Protein AF-A0A090YI22-F1 (afdb_monomer)

InterPro domains:
  IPR013196 Helix-turn-helix, type 11 [PF08279] (2-42)
  IPR036388 Winged helix-like DNA-binding domain superfamily [G3DSA:1.10.10.10] (1-44)
  IPR036390 Winged helix DNA-binding domain superfamily [SSF46785] (1-45)
  IPR051534 CBASS antivirus and pafABC operon-associated protein [PTHR34580] (1-84)

Solvent-accessible surface area (backbone atoms only — not comparable to full-atom values): 6330 Å² total; per-residue (Å²): 85,35,61,62,58,52,15,64,76,68,75,44,59,53,69,55,46,55,52,51,51,53,53,39,48,72,72,67,48,61,67,46,73,47,89,58,102,84,31,22,49,44,70,56,81,82,77,60,81,74,75,83,85,64,56,80,64,55,47,52,51,52,54,53,49,52,54,52,41,48,76,71,63,44,91,56,44,74,59,52,51,52,58,60,49,55,67,62,61,63,78,71,60,82,80,79,71,78,72,84,81,127

Radius of gyration: 19.55 Å; Cα contacts (8 Å, |Δi|>4): 59; chains: 1; bounding box: 51×22×48 Å

Mean predicted aligned error: 13.34 Å

Organism: Paenibacillus macerans (NCBI:txid44252)

Secondary structure (DSSP, 8-state):
--HHHHHHHTT--HHHHHHHHHHHHHTT--EEE--STT--EEEPS---S------HHHHHHHHHHHHHHHHTT-TTHHHHHHHHHHHHHGGGS---------

Nearest PDB structures (foldseek):
  8fi3-assembly1_A  TM=6.416E-01  e=1.004E-01  Klebsiella pneumoniae
  6aqq-assembly1_A  TM=6.684E-01  e=1.692E-01  Staphylococcus aureus
  7sym-assembly1_a  TM=6.285E-01  e=3.391E+00  Oryctolagus cuniculus
  6omm-assembly1_R  TM=1.819E-01  e=1.362E+00  Homo sapiens

Structure (mmCIF, N/CA/C/O backbone):
data_AF-A0A090YI22-F1
#
_entry.id   AF-A0A090YI22-F1
#
loop_
_atom_site.group_PDB
_atom_site.id
_atom_site.type_symbol
_atom_site.label_atom_id
_atom_site.label_alt_id
_atom_site.label_comp_id
_atom_site.label_asym_id
_atom_site.label_entity_id
_atom_site.label_seq_id
_atom_site.pdbx_PDB_ins_code
_atom_site.Cartn_x
_atom_site.Cartn_y
_atom_site.Cartn_z
_atom_site.occupancy
_atom_site.B_iso_or_equiv
_atom_site.auth_seq_id
_atom_site.auth_comp_id
_atom_site.auth_asym_id
_atom_site.auth_atom_id
_atom_site.pdbx_PDB_model_num
ATOM 1 N N . MET A 1 1 ? -5.098 -5.352 18.730 1.00 78.19 1 MET A N 1
ATOM 2 C CA . MET A 1 1 ? -4.972 -4.253 19.711 1.00 78.19 1 MET A CA 1
ATOM 3 C C . MET A 1 1 ? -6.357 -3.675 19.950 1.00 78.19 1 MET A C 1
ATOM 5 O O . MET A 1 1 ? -7.084 -3.506 18.980 1.00 78.19 1 MET A O 1
ATOM 9 N N . THR A 1 2 ? -6.793 -3.454 21.191 1.00 86.44 2 THR A N 1
ATOM 10 C CA . THR A 1 2 ? -8.142 -2.896 21.441 1.00 86.44 2 THR A CA 1
ATOM 11 C C . THR A 1 2 ? -8.204 -1.414 21.041 1.00 86.44 2 THR A C 1
ATOM 13 O O . THR A 1 2 ? -7.177 -0.739 21.048 1.00 86.44 2 THR A O 1
ATOM 16 N N . ALA A 1 3 ? -9.391 -0.867 20.738 1.00 83.69 3 ALA A N 1
ATOM 17 C CA . ALA A 1 3 ? -9.532 0.576 20.465 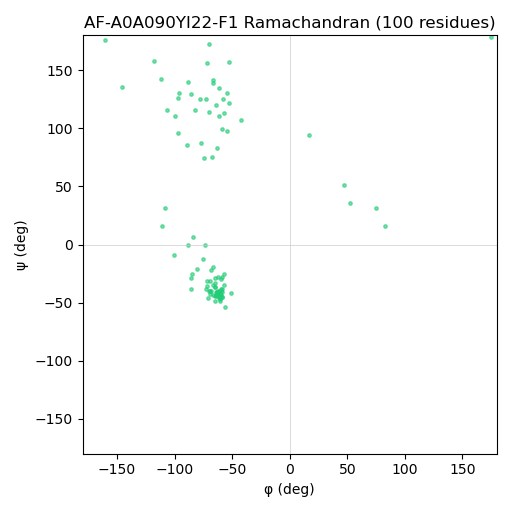1.00 83.69 3 ALA A CA 1
ATOM 18 C C . ALA A 1 3 ? -9.099 1.452 21.650 1.00 83.69 3 ALA A C 1
ATOM 20 O O . ALA A 1 3 ? -8.628 2.566 21.445 1.00 83.69 3 ALA A O 1
ATOM 21 N N . ARG A 1 4 ? -9.245 0.951 22.883 1.00 84.31 4 ARG A N 1
ATOM 22 C CA . ARG A 1 4 ? -8.809 1.656 24.091 1.00 84.31 4 ARG A CA 1
ATOM 23 C C . ARG A 1 4 ? -7.288 1.700 24.200 1.00 84.31 4 ARG A C 1
ATOM 25 O O . ARG A 1 4 ? -6.742 2.770 24.395 1.00 84.31 4 ARG A O 1
ATOM 32 N N . GLN A 1 5 ? -6.618 0.573 23.968 1.00 85.50 5 GLN A N 1
ATOM 33 C CA . GLN A 1 5 ? -5.155 0.541 23.891 1.00 85.50 5 GLN A CA 1
ATOM 34 C C . GLN A 1 5 ? -4.633 1.451 22.773 1.00 85.50 5 GLN A C 1
ATOM 36 O O . GLN A 1 5 ? -3.656 2.154 22.980 1.00 85.50 5 GLN A O 1
ATOM 41 N N . LEU A 1 6 ? -5.306 1.478 21.614 1.00 86.94 6 LEU A N 1
ATOM 42 C CA . LEU A 1 6 ? -4.947 2.371 20.507 1.00 86.94 6 LEU A CA 1
ATOM 43 C C . LEU A 1 6 ? -5.094 3.850 20.895 1.00 86.94 6 LEU A C 1
ATOM 45 O O . LEU A 1 6 ? -4.264 4.669 20.526 1.00 86.94 6 LEU A O 1
ATOM 49 N N . ALA A 1 7 ? -6.161 4.183 21.624 1.00 88.69 7 ALA A N 1
ATOM 50 C CA . ALA A 1 7 ? -6.424 5.529 22.121 1.00 88.69 7 ALA A CA 1
ATOM 51 C C . ALA A 1 7 ? -5.361 5.979 23.133 1.00 88.69 7 ALA A C 1
ATOM 53 O O . ALA A 1 7 ? -4.871 7.099 23.032 1.00 88.69 7 ALA A O 1
ATOM 54 N N . ASP A 1 8 ? -4.994 5.096 24.064 1.00 90.44 8 ASP A N 1
ATOM 55 C CA . ASP A 1 8 ? -4.006 5.379 25.106 1.00 90.44 8 ASP A CA 1
ATOM 56 C C . ASP A 1 8 ? -2.589 5.521 24.517 1.00 90.44 8 ASP A C 1
ATOM 58 O O . ASP A 1 8 ? -1.874 6.448 24.878 1.00 90.44 8 ASP A O 1
ATOM 62 N N . GLU A 1 9 ? -2.191 4.657 23.575 1.00 90.62 9 GLU A N 1
ATOM 63 C CA . GLU A 1 9 ? -0.854 4.697 22.954 1.00 90.62 9 GLU A CA 1
ATOM 64 C C . GLU A 1 9 ? -0.666 5.882 22.000 1.00 90.62 9 GLU A C 1
ATOM 66 O O . GLU A 1 9 ? 0.415 6.461 21.930 1.00 90.62 9 GLU A O 1
ATOM 71 N N . LEU A 1 10 ? -1.720 6.263 21.275 1.00 88.75 10 LEU A N 1
ATOM 72 C CA . LEU A 1 10 ? -1.696 7.413 20.369 1.00 88.75 10 LEU A CA 1
ATOM 73 C C .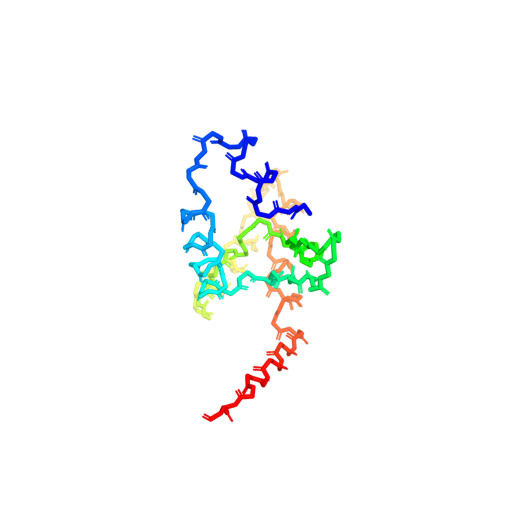 LEU A 1 10 ? -2.073 8.731 21.066 1.00 88.75 10 LEU A C 1
ATOM 75 O O . LEU A 1 10 ? -2.119 9.763 20.402 1.00 88.75 10 LEU A O 1
ATOM 79 N N . GLU A 1 11 ? -2.384 8.701 22.367 1.00 91.31 11 GLU A N 1
ATOM 80 C CA . GLU A 1 11 ? -2.853 9.848 23.160 1.00 91.31 11 GLU A CA 1
ATOM 81 C C . GLU A 1 11 ? -4.060 10.584 22.534 1.00 91.31 11 GLU A C 1
ATOM 83 O O . GLU A 1 11 ? -4.210 11.806 22.622 1.00 91.31 11 GLU A O 1
ATOM 88 N N . ILE A 1 12 ? -4.964 9.837 21.893 1.00 94.06 12 ILE A N 1
ATOM 89 C CA . ILE A 1 12 ? -6.164 10.377 21.238 1.00 94.06 12 ILE A CA 1
ATOM 90 C C . ILE A 1 12 ? -7.446 9.842 21.863 1.00 94.06 12 ILE A C 1
ATOM 92 O O . ILE A 1 12 ? -7.507 8.765 22.443 1.00 94.06 12 ILE A O 1
ATOM 96 N N . HIS A 1 13 ? -8.546 10.569 21.672 1.00 93.44 13 HIS A N 1
ATOM 97 C CA . HIS A 1 13 ? -9.846 10.112 22.152 1.00 93.44 13 HIS A CA 1
ATOM 98 C C . HIS A 1 13 ? -10.322 8.855 21.403 1.00 93.44 13 HIS A C 1
ATOM 100 O O . HIS A 1 13 ? -10.269 8.788 20.173 1.00 93.44 13 HIS A O 1
ATOM 106 N N . ILE A 1 14 ? -10.952 7.917 22.117 1.00 90.31 14 ILE A N 1
ATOM 107 C CA . ILE A 1 14 ? -11.474 6.662 21.540 1.00 90.31 14 ILE A CA 1
ATOM 108 C C . ILE A 1 14 ?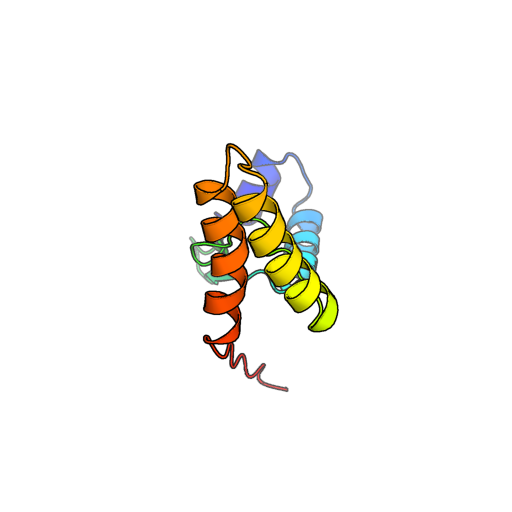 -12.479 6.863 20.385 1.00 90.31 14 ILE A C 1
ATOM 110 O O . ILE A 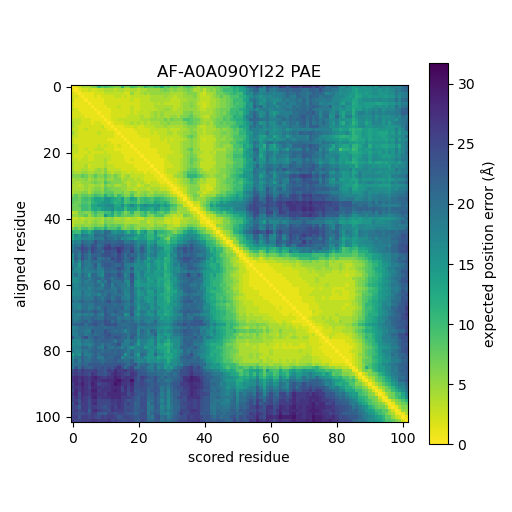1 14 ? -12.595 6.030 19.495 1.00 90.31 14 ILE A O 1
ATOM 114 N N . ARG A 1 15 ? -13.180 8.006 20.338 1.00 90.25 15 ARG A N 1
ATOM 115 C CA . ARG A 1 15 ? -14.113 8.350 19.252 1.00 90.25 15 ARG A CA 1
ATOM 116 C C . ARG A 1 15 ? -13.367 8.692 17.958 1.00 90.25 15 ARG A C 1
ATOM 118 O O . ARG A 1 15 ? -13.881 8.440 16.874 1.00 90.25 15 ARG A O 1
ATOM 125 N N . THR A 1 16 ? -12.160 9.250 18.079 1.00 91.94 16 THR A N 1
ATOM 126 C CA . THR A 1 16 ? -11.253 9.496 16.953 1.00 91.94 16 THR A CA 1
ATOM 127 C C . THR A 1 16 ? -10.713 8.183 16.412 1.00 91.94 16 THR A C 1
ATOM 129 O O . THR A 1 16 ? -10.678 8.029 15.201 1.00 91.94 16 THR A O 1
ATOM 132 N N . VAL A 1 17 ? -10.384 7.220 17.282 1.00 89.25 17 VAL A N 1
ATOM 133 C CA . VAL A 1 17 ? -9.950 5.878 16.862 1.00 89.25 17 VAL A CA 1
ATOM 134 C C . VAL A 1 17 ? -10.996 5.223 15.961 1.00 89.25 17 VAL A C 1
ATOM 136 O O . VAL A 1 17 ? -10.671 4.859 14.836 1.00 89.25 17 VAL A O 1
ATOM 139 N N . TYR A 1 18 ? -12.257 5.149 16.404 1.00 87.56 18 TYR A N 1
ATOM 140 C CA . TYR A 1 18 ? -13.334 4.581 15.582 1.00 87.56 18 TYR A CA 1
ATOM 141 C C . TYR A 1 18 ? -13.514 5.333 14.260 1.00 87.56 18 TYR A C 1
ATOM 143 O O . TYR A 1 18 ? -13.563 4.708 13.208 1.00 87.56 18 TYR A O 1
ATOM 151 N N . ARG A 1 19 ? -13.511 6.673 14.292 1.00 87.44 19 ARG A N 1
ATOM 152 C CA . ARG A 1 19 ? -13.617 7.485 13.071 1.00 87.44 19 ARG A CA 1
ATOM 153 C C . ARG A 1 19 ? -12.455 7.242 12.101 1.00 87.44 19 ARG A C 1
ATOM 155 O O . ARG A 1 19 ? -12.671 7.217 10.899 1.00 87.44 19 ARG A O 1
ATOM 162 N N . CYS A 1 20 ? -11.229 7.089 12.598 1.00 86.94 20 CYS A N 1
ATOM 163 C CA . CYS A 1 20 ? -10.070 6.793 11.757 1.00 86.94 20 CYS A CA 1
ATOM 164 C C . CYS A 1 20 ? -10.158 5.389 11.156 1.00 86.94 20 CYS A C 1
ATOM 166 O O . CYS A 1 20 ? -9.839 5.224 9.985 1.00 86.94 20 CYS A O 1
ATOM 168 N N . ILE A 1 21 ? -10.618 4.400 11.925 1.00 86.31 21 ILE A N 1
ATOM 169 C CA . ILE A 1 21 ? -10.854 3.043 11.419 1.00 86.31 21 ILE A CA 1
ATOM 170 C C . ILE A 1 21 ? -11.894 3.074 10.295 1.00 86.31 21 ILE A C 1
ATOM 172 O O . ILE A 1 21 ? -11.634 2.514 9.236 1.00 86.31 21 ILE A O 1
ATOM 176 N N . ASP A 1 22 ? -13.004 3.796 10.472 1.00 84.69 22 ASP A N 1
ATOM 177 C CA . ASP A 1 22 ? -14.015 3.969 9.421 1.00 84.69 22 ASP A CA 1
ATOM 178 C C . ASP A 1 22 ? -13.421 4.610 8.156 1.00 84.69 22 ASP A C 1
ATOM 180 O O . ASP A 1 22 ? -13.653 4.125 7.048 1.00 84.69 22 ASP A O 1
ATOM 184 N N . SER A 1 23 ? -12.607 5.663 8.306 1.00 84.62 23 SER A N 1
ATOM 185 C CA . SER A 1 23 ? -11.923 6.305 7.175 1.00 84.62 23 SER A CA 1
ATOM 186 C C . SER A 1 23 ? -10.957 5.363 6.452 1.00 84.62 23 SER A C 1
ATOM 188 O O . SER A 1 23 ? -10.892 5.385 5.226 1.00 84.62 23 SER A O 1
ATOM 190 N N . LEU A 1 24 ? -10.219 4.530 7.189 1.00 83.25 24 LEU A N 1
ATOM 191 C CA . LEU A 1 24 ? -9.286 3.557 6.615 1.00 83.25 24 LEU A CA 1
ATOM 192 C C . LEU A 1 24 ? -10.026 2.424 5.890 1.00 83.25 24 LEU A C 1
ATOM 194 O O . LEU A 1 24 ? -9.628 2.016 4.799 1.00 83.25 24 LEU A O 1
ATOM 198 N N . CYS A 1 25 ? -11.139 1.948 6.448 1.00 79.56 25 CYS A N 1
ATOM 199 C CA . CYS A 1 25 ? -12.017 0.997 5.770 1.00 79.56 25 CYS A CA 1
ATOM 200 C C . CYS A 1 25 ? -12.570 1.595 4.466 1.00 79.56 25 CYS A C 1
ATOM 202 O O . CYS A 1 25 ? -12.577 0.927 3.433 1.00 79.56 25 CYS A O 1
ATOM 204 N N . ALA A 1 26 ? -12.979 2.869 4.487 1.00 76.44 26 ALA A N 1
ATOM 205 C CA . ALA A 1 26 ? -13.458 3.577 3.301 1.00 76.44 26 ALA A CA 1
ATOM 206 C C . ALA A 1 26 ? -12.368 3.770 2.231 1.00 76.44 26 ALA A C 1
ATOM 208 O O . ALA A 1 26 ? -12.686 3.805 1.044 1.00 76.44 26 ALA A O 1
ATOM 209 N N . SER A 1 27 ? -11.091 3.850 2.622 1.00 74.38 27 SER A N 1
ATOM 210 C CA . SER A 1 27 ? -9.959 3.899 1.688 1.00 74.38 27 SER A CA 1
ATOM 211 C C . SER A 1 27 ? -9.489 2.519 1.210 1.00 74.38 27 SER A C 1
ATOM 213 O O . SER A 1 27 ? -8.469 2.431 0.532 1.00 74.38 27 SER A O 1
ATOM 215 N N . GLY A 1 28 ? -10.197 1.439 1.557 1.00 69.50 28 GLY A N 1
ATOM 216 C CA . GLY A 1 28 ? -9.879 0.084 1.103 1.00 69.50 28 GLY A CA 1
ATOM 217 C C . GLY A 1 28 ? -8.796 -0.629 1.915 1.00 69.50 28 GLY A C 1
ATOM 218 O O . GLY A 1 28 ? -8.265 -1.638 1.456 1.00 69.50 28 GLY A O 1
ATOM 219 N N . VAL A 1 29 ? -8.461 -0.142 3.117 1.00 76.00 29 VAL A N 1
ATOM 220 C CA . VAL A 1 29 ? -7.539 -0.849 4.018 1.00 76.00 29 VAL A CA 1
ATOM 221 C C . VAL A 1 29 ? -8.258 -2.068 4.612 1.00 76.00 29 VAL A C 1
ATOM 223 O O . VAL A 1 29 ? -9.312 -1.908 5.233 1.00 76.00 29 VAL A O 1
ATOM 226 N N . PRO A 1 30 ? -7.709 -3.288 4.477 1.00 71.06 30 PRO A N 1
ATOM 227 C CA . PRO A 1 30 ? -8.332 -4.497 5.002 1.00 71.06 30 PRO A CA 1
ATOM 228 C C . PRO A 1 30 ? -8.116 -4.599 6.520 1.00 71.06 30 PRO A C 1
ATOM 230 O O . PRO A 1 30 ? -7.152 -5.196 7.003 1.00 71.06 30 PRO A O 1
ATOM 233 N N . ILE A 1 31 ? -9.018 -3.992 7.293 1.00 80.88 31 ILE A N 1
ATOM 234 C CA . ILE A 1 31 ? -9.014 -4.036 8.761 1.00 80.88 31 ILE A CA 1
ATOM 235 C C . ILE A 1 31 ? -9.982 -5.120 9.250 1.00 80.88 31 ILE A C 1
ATOM 237 O O . ILE A 1 31 ? -11.170 -5.095 8.940 1.00 80.88 31 ILE A O 1
ATOM 241 N N . THR A 1 32 ? -9.491 -6.036 10.082 1.00 78.06 32 THR A N 1
ATOM 242 C CA . THR A 1 32 ? -10.306 -7.005 10.824 1.00 78.06 32 THR A CA 1
ATOM 243 C C . THR A 1 32 ? -10.579 -6.491 12.231 1.00 78.06 32 THR A C 1
ATOM 245 O O . THR A 1 32 ? -9.651 -6.132 12.963 1.00 78.06 32 THR A O 1
ATOM 248 N N . ALA A 1 33 ? -11.849 -6.515 12.631 1.00 77.88 33 ALA A N 1
ATOM 249 C CA . ALA A 1 33 ? -12.278 -6.297 14.006 1.00 77.88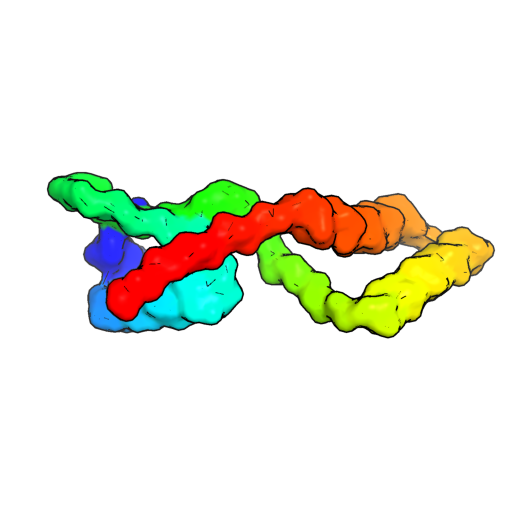 33 ALA A CA 1
ATOM 250 C C . ALA A 1 33 ? -12.722 -7.632 14.616 1.00 77.88 33 ALA A C 1
ATOM 252 O O . ALA A 1 33 ? -13.692 -8.238 14.163 1.00 77.88 33 ALA A O 1
ATOM 253 N N . ASP A 1 34 ? -12.009 -8.096 15.639 1.00 76.25 34 ASP A N 1
ATOM 254 C CA . ASP A 1 34 ? -12.431 -9.254 16.426 1.00 76.25 34 ASP A CA 1
ATOM 255 C C . ASP A 1 34 ? -13.391 -8.794 17.535 1.00 76.25 34 ASP A C 1
ATOM 257 O O . ASP A 1 34 ? -13.104 -7.826 18.244 1.00 76.25 34 ASP A O 1
ATOM 261 N N . SER A 1 35 ? -14.546 -9.451 17.661 1.00 61.19 35 SER A N 1
ATOM 262 C CA . SER A 1 35 ? -15.567 -9.121 18.661 1.00 61.19 35 SER A CA 1
ATOM 263 C C . SER A 1 35 ? -15.469 -10.082 19.849 1.00 61.19 35 SER A C 1
ATOM 265 O O . SER A 1 35 ? -15.823 -11.251 19.734 1.00 61.19 35 SER A O 1
ATOM 267 N N . GLY A 1 36 ? -15.029 -9.589 21.011 1.00 64.81 36 GLY A N 1
ATOM 268 C CA . GLY A 1 36 ? -14.910 -10.383 22.239 1.00 64.81 36 GLY A CA 1
ATOM 269 C C . GLY A 1 36 ? -14.270 -9.609 23.401 1.00 64.81 36 GLY A C 1
ATOM 270 O O . GLY A 1 36 ? -13.870 -8.460 23.217 1.00 64.81 36 GLY A O 1
ATOM 271 N N . PRO A 1 37 ? -14.120 -10.216 24.598 1.00 57.47 37 PRO A N 1
ATOM 272 C CA . PRO A 1 37 ? -13.492 -9.577 25.767 1.00 57.47 37 PRO A CA 1
ATOM 273 C C . PRO A 1 37 ? -12.040 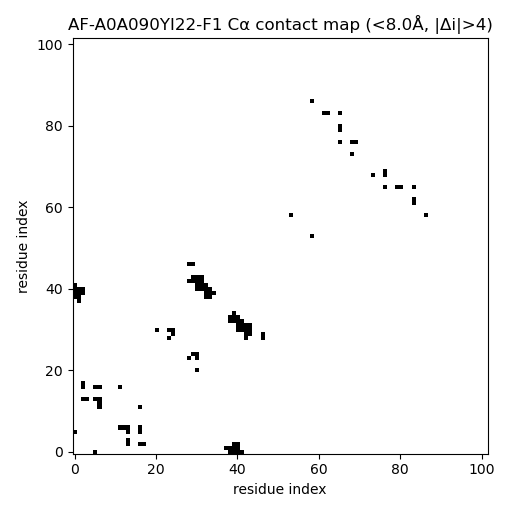-9.132 25.522 1.00 57.47 37 PRO A C 1
ATOM 275 O O . PRO A 1 37 ? -11.578 -8.169 26.122 1.00 57.47 37 PRO A O 1
ATOM 278 N N . ASN A 1 38 ? -11.348 -9.821 24.608 1.00 59.88 38 ASN A N 1
ATOM 279 C CA . ASN A 1 38 ? -10.011 -9.488 24.103 1.00 59.88 38 ASN A CA 1
ATOM 280 C C . ASN A 1 38 ? -10.047 -9.033 22.630 1.00 59.88 38 ASN A C 1
ATOM 282 O O . ASN A 1 38 ? -9.024 -9.045 21.942 1.00 59.88 38 ASN A O 1
ATOM 286 N N . GLY A 1 39 ? -11.236 -8.685 22.137 1.00 63.94 39 GLY A N 1
ATOM 287 C CA . GLY A 1 39 ? -11.480 -8.290 20.760 1.00 63.94 39 GLY A CA 1
ATOM 288 C C . GLY A 1 39 ? -10.787 -6.973 20.428 1.00 63.94 39 GLY A C 1
ATOM 289 O O . GLY A 1 39 ? -10.741 -6.044 21.237 1.00 63.94 39 GLY A O 1
ATOM 290 N N . GLY A 1 40 ? -10.203 -6.883 19.240 1.00 78.75 40 GLY A N 1
ATOM 291 C CA . GLY A 1 40 ? -9.437 -5.717 18.837 1.00 78.75 40 GLY A CA 1
ATOM 292 C C . GLY A 1 40 ? -9.273 -5.609 17.334 1.00 78.75 40 GLY A C 1
ATOM 293 O O . GLY A 1 40 ? -9.666 -6.491 16.575 1.00 78.75 40 GLY A O 1
ATOM 294 N N . TYR A 1 41 ? -8.659 -4.510 16.924 1.00 81.50 41 TYR A N 1
ATOM 295 C CA . TYR A 1 41 ? -8.375 -4.194 15.538 1.00 81.50 41 TYR A CA 1
ATOM 296 C C . TYR A 1 41 ? -7.027 -4.781 15.133 1.00 81.50 41 TYR A C 1
ATOM 298 O O . TYR A 1 41 ? -6.058 -4.770 15.912 1.00 81.50 41 TYR A O 1
ATOM 306 N N . ARG A 1 42 ? -6.984 -5.312 13.914 1.00 77.75 42 ARG A N 1
ATOM 307 C CA . ARG A 1 42 ? -5.776 -5.781 13.242 1.00 77.75 42 ARG A CA 1
ATOM 308 C C . ARG A 1 42 ? -5.912 -5.520 11.747 1.00 77.75 42 ARG A C 1
ATOM 310 O O . ARG A 1 42 ? -6.945 -5.830 11.170 1.00 77.75 42 ARG A O 1
ATOM 317 N N . ILE A 1 43 ? -4.864 -5.002 11.122 1.00 75.69 43 ILE A N 1
ATOM 318 C CA . ILE A 1 43 ? -4.768 -4.944 9.661 1.00 75.69 43 ILE A CA 1
ATOM 319 C C . ILE A 1 43 ? -4.389 -6.349 9.172 1.00 75.69 43 ILE A C 1
ATOM 321 O O . ILE A 1 43 ? -3.435 -6.940 9.686 1.00 75.69 43 ILE A O 1
ATOM 325 N N . LEU A 1 44 ? -5.173 -6.919 8.254 1.00 66.75 44 LEU A N 1
ATOM 326 C CA . LEU A 1 44 ? -4.843 -8.192 7.603 1.00 66.75 44 LEU A CA 1
ATOM 327 C C . LEU A 1 44 ? -3.520 -8.028 6.835 1.00 66.75 44 LEU A C 1
ATOM 329 O O . LEU A 1 44 ? -3.298 -6.996 6.211 1.00 66.75 44 LEU A O 1
ATOM 333 N N . GLY A 1 45 ? -2.627 -9.014 6.976 1.00 57.09 45 GLY A N 1
ATOM 334 C CA . GLY A 1 45 ? -1.200 -8.928 6.640 1.00 57.09 45 GLY A CA 1
ATOM 335 C C . GLY A 1 45 ? -0.857 -8.440 5.227 1.00 57.09 45 GLY A C 1
ATOM 336 O O . GLY A 1 45 ? -1.664 -8.545 4.309 1.00 57.09 45 GLY A O 1
ATOM 337 N N . ASP A 1 46 ? 0.369 -7.914 5.115 1.00 55.84 46 ASP A N 1
ATOM 338 C CA . ASP A 1 46 ? 0.960 -7.245 3.947 1.00 55.84 46 ASP A CA 1
ATOM 339 C C . ASP A 1 46 ? 0.041 -6.204 3.299 1.00 55.84 46 ASP A C 1
ATOM 341 O O . ASP A 1 46 ? -0.141 -6.165 2.081 1.00 55.84 46 ASP A O 1
ATOM 345 N N . PHE A 1 47 ? -0.489 -5.282 4.115 1.00 55.00 47 PHE A N 1
ATOM 346 C CA . PHE A 1 47 ? -0.818 -3.955 3.600 1.00 55.00 47 PHE A CA 1
ATOM 347 C C . PHE A 1 47 ? 0.495 -3.310 3.144 1.00 55.00 47 PHE A C 1
ATOM 349 O O . PHE A 1 47 ? 1.163 -2.614 3.909 1.00 55.00 47 PHE A O 1
ATOM 356 N N . MET A 1 48 ? 0.909 -3.643 1.918 1.00 54.81 48 MET A N 1
ATOM 357 C CA . MET A 1 48 ? 2.032 -3.001 1.260 1.00 54.81 48 MET A CA 1
ATOM 358 C C . MET A 1 48 ? 1.758 -1.507 1.269 1.00 54.81 48 MET A C 1
ATOM 360 O O . MET A 1 48 ? 0.648 -1.081 0.945 1.00 54.81 48 MET A O 1
ATOM 364 N N . GLU A 1 49 ? 2.762 -0.744 1.699 1.00 53.38 49 GLU A N 1
ATOM 365 C CA . GLU A 1 49 ? 2.746 0.712 1.735 1.00 53.38 49 GLU A CA 1
ATOM 366 C C . GLU A 1 49 ? 2.112 1.224 0.441 1.00 53.38 49 GLU A C 1
ATOM 368 O O . GLU A 1 49 ? 2.692 1.045 -0.624 1.00 53.38 49 GLU A O 1
ATOM 373 N N . SER A 1 50 ? 0.878 1.732 0.557 1.00 55.91 50 SER A N 1
ATOM 374 C CA . SER A 1 50 ? 0.034 2.294 -0.503 1.00 55.91 50 SER A CA 1
ATOM 375 C C . SER A 1 50 ? 0.483 1.915 -1.923 1.00 55.91 50 SER A C 1
ATOM 377 O O . SER A 1 50 ? 1.320 2.636 -2.478 1.00 55.91 50 SER A O 1
ATOM 379 N N . PRO A 1 51 ? -0.053 0.847 -2.550 1.00 61.97 51 PRO A N 1
ATOM 380 C CA . PRO A 1 51 ? 0.298 0.542 -3.931 1.00 61.97 51 PRO A CA 1
ATOM 381 C C . PRO A 1 51 ? 0.071 1.799 -4.771 1.00 61.97 51 PRO A C 1
ATOM 383 O O . PRO A 1 51 ? -1.019 2.372 -4.748 1.00 61.97 51 PRO A O 1
ATOM 386 N N . LEU A 1 52 ? 1.122 2.277 -5.442 1.00 65.50 52 LEU A N 1
ATOM 387 C CA . LEU A 1 52 ? 1.010 3.407 -6.356 1.00 65.50 52 LEU A CA 1
ATOM 388 C C . LEU A 1 52 ? -0.041 3.024 -7.405 1.00 65.50 52 LEU A C 1
ATOM 390 O O . LEU A 1 52 ? 0.129 2.059 -8.148 1.00 65.50 52 LEU A O 1
ATOM 394 N N . LEU A 1 53 ? -1.173 3.722 -7.395 1.00 68.94 53 LEU A N 1
ATOM 395 C CA . LEU A 1 53 ? -2.234 3.504 -8.365 1.00 68.94 53 LEU A CA 1
ATOM 396 C C . LEU A 1 53 ? -1.858 4.283 -9.621 1.00 68.94 53 LEU A C 1
ATOM 398 O O . LEU A 1 53 ? -1.771 5.506 -9.572 1.00 68.94 53 LEU A O 1
ATOM 402 N N . PHE A 1 54 ? -1.631 3.561 -10.714 1.00 73.50 54 PHE A N 1
ATOM 403 C CA . PHE A 1 54 ? -1.458 4.130 -12.044 1.00 73.50 54 PHE A CA 1
ATOM 404 C C . PHE A 1 54 ? -2.644 3.738 -12.913 1.00 73.50 54 PHE A C 1
ATOM 406 O O . PHE A 1 54 ? -3.131 2.605 -12.831 1.00 73.50 54 PHE A O 1
ATOM 413 N N . ASP A 1 55 ? -3.097 4.651 -13.761 1.00 80.75 55 ASP A N 1
ATOM 414 C CA . ASP A 1 55 ? -4.012 4.299 -14.835 1.00 80.75 55 ASP A CA 1
ATOM 415 C C . ASP A 1 55 ? -3.310 3.466 -15.931 1.00 80.75 55 ASP A C 1
ATOM 417 O O . ASP A 1 55 ? -2.095 3.238 -15.924 1.00 80.75 55 ASP A O 1
ATOM 421 N N . ALA A 1 56 ? -4.093 2.953 -16.882 1.00 79.56 56 ALA A N 1
ATOM 422 C CA . ALA A 1 56 ? -3.579 2.072 -17.927 1.00 79.56 56 ALA A CA 1
ATOM 423 C C . ALA A 1 56 ? -2.537 2.746 -18.839 1.00 79.56 56 ALA A C 1
ATOM 425 O O . ALA A 1 56 ? -1.693 2.054 -19.413 1.00 79.56 56 ALA A O 1
ATOM 426 N N . ASP A 1 57 ? -2.597 4.065 -19.009 1.00 84.62 57 ASP A N 1
ATOM 427 C CA . ASP A 1 57 ? -1.657 4.814 -19.836 1.00 84.62 57 ASP A CA 1
ATOM 428 C C . ASP A 1 57 ? -0.405 5.200 -19.043 1.00 84.62 57 ASP A C 1
ATOM 430 O O . ASP A 1 57 ? 0.707 5.047 -19.554 1.00 84.62 57 ASP A O 1
ATOM 434 N N . GLU A 1 58 ? -0.551 5.567 -17.771 1.00 82.69 58 GLU A N 1
ATOM 435 C CA . GLU A 1 58 ? 0.557 5.750 -16.833 1.00 82.69 58 GLU A CA 1
ATOM 436 C C . GLU A 1 58 ? 1.380 4.461 -16.674 1.00 82.69 58 GLU A C 1
ATOM 438 O O . GLU A 1 58 ? 2.613 4.493 -16.715 1.00 82.69 58 GLU A O 1
ATOM 443 N N . GLN A 1 59 ? 0.721 3.300 -16.597 1.00 83.81 59 GLN A N 1
ATOM 444 C CA . GLN A 1 59 ? 1.396 2.004 -16.520 1.00 83.81 59 GLN A CA 1
ATOM 445 C C . GLN A 1 59 ? 2.199 1.698 -17.795 1.00 83.81 59 GLN A C 1
ATOM 447 O O . GLN A 1 59 ? 3.354 1.270 -17.713 1.00 83.81 59 GLN A O 1
ATOM 452 N N . LYS A 1 60 ? 1.628 1.943 -18.984 1.00 85.06 60 LYS A N 1
ATOM 453 C CA . LYS A 1 60 ? 2.351 1.782 -20.262 1.00 85.06 60 LYS A CA 1
ATOM 454 C C . LYS A 1 60 ? 3.552 2.719 -20.339 1.00 85.06 60 LYS A C 1
ATOM 456 O O . LYS A 1 60 ? 4.637 2.288 -20.733 1.00 85.06 60 LYS A O 1
ATOM 461 N N . ALA A 1 61 ? 3.370 3.980 -19.948 1.00 89.19 61 ALA A N 1
ATOM 462 C CA . ALA A 1 61 ? 4.434 4.974 -19.935 1.00 89.19 61 ALA A CA 1
ATOM 463 C C . ALA A 1 61 ? 5.582 4.543 -19.012 1.00 89.19 61 ALA A C 1
ATOM 465 O O . ALA A 1 61 ? 6.746 4.614 -19.408 1.00 89.19 61 ALA A O 1
ATOM 466 N N . LEU A 1 62 ? 5.263 4.016 -17.826 1.00 87.75 62 LEU A N 1
ATOM 467 C CA . LEU A 1 62 ? 6.252 3.519 -16.873 1.00 87.75 62 LEU A CA 1
ATOM 468 C C . LEU A 1 62 ? 7.036 2.320 -17.425 1.00 87.75 62 LEU A C 1
ATOM 470 O O . LEU A 1 62 ? 8.265 2.281 -17.326 1.00 87.75 62 LEU A O 1
ATOM 474 N N . VAL A 1 63 ? 6.348 1.365 -18.061 1.00 87.19 63 VAL A N 1
ATOM 475 C CA . VAL A 1 63 ? 6.991 0.216 -18.716 1.00 87.19 63 VAL A CA 1
ATOM 476 C C . VAL A 1 63 ? 7.930 0.690 -19.827 1.00 87.19 63 VAL A C 1
ATOM 478 O O . VAL A 1 63 ? 9.088 0.276 -19.859 1.00 87.19 63 VAL A O 1
ATOM 481 N N . HIS A 1 64 ? 7.490 1.602 -20.696 1.00 90.75 64 HIS A N 1
ATOM 482 C CA . HIS A 1 64 ? 8.339 2.150 -21.758 1.00 90.75 64 HIS A CA 1
ATOM 483 C C . HIS A 1 64 ? 9.563 2.884 -21.192 1.00 90.75 64 HIS A C 1
ATOM 485 O O . HIS A 1 64 ? 10.687 2.632 -21.625 1.00 90.75 64 HIS A O 1
ATOM 491 N N . ALA A 1 65 ? 9.368 3.738 -20.184 1.00 90.19 65 ALA A N 1
ATOM 492 C CA . ALA A 1 65 ? 10.453 4.453 -19.516 1.00 90.19 65 ALA A CA 1
ATOM 493 C C . ALA A 1 65 ? 11.485 3.491 -18.908 1.00 90.19 65 ALA A C 1
ATOM 495 O O . ALA A 1 65 ? 12.687 3.740 -18.999 1.00 90.19 65 ALA A O 1
ATOM 496 N N . SER A 1 66 ? 11.037 2.363 -18.344 1.00 89.06 66 SER A N 1
ATOM 497 C CA . SER A 1 66 ? 11.942 1.357 -17.781 1.00 89.06 66 SER A CA 1
ATOM 498 C C . SER A 1 66 ? 12.835 0.683 -18.822 1.00 89.06 66 SER A C 1
ATOM 500 O O . SER A 1 66 ? 14.015 0.445 -18.555 1.00 89.06 66 SER A O 1
ATOM 502 N N . ILE A 1 67 ? 12.305 0.438 -20.024 1.00 88.94 67 ILE A N 1
ATOM 503 C CA . ILE A 1 67 ? 13.064 -0.127 -21.144 1.00 88.94 67 ILE A CA 1
ATOM 504 C C . ILE A 1 67 ? 14.159 0.859 -21.567 1.00 88.94 67 ILE A C 1
ATOM 506 O O . ILE A 1 67 ? 15.328 0.477 -21.623 1.00 88.94 67 ILE A O 1
ATOM 510 N N . PHE A 1 68 ? 13.806 2.135 -21.759 1.00 91.31 68 PHE A N 1
ATOM 511 C CA . PHE A 1 68 ? 14.770 3.178 -22.128 1.00 91.31 68 PHE A CA 1
ATOM 512 C C . PHE A 1 68 ? 15.853 3.388 -21.068 1.00 91.31 68 PHE A C 1
ATOM 514 O O . PHE A 1 68 ? 17.034 3.482 -21.397 1.00 91.31 68 PHE A O 1
ATOM 521 N N . ALA A 1 69 ? 15.476 3.434 -19.788 1.00 90.62 69 ALA A N 1
ATOM 522 C CA . ALA A 1 69 ? 16.430 3.595 -18.695 1.00 90.62 69 ALA A CA 1
ATOM 523 C C . ALA A 1 69 ? 17.459 2.454 -18.676 1.00 90.62 69 ALA A C 1
ATOM 525 O O . ALA A 1 69 ? 18.646 2.684 -18.444 1.00 90.62 69 ALA A O 1
ATOM 526 N N . ARG A 1 70 ? 17.027 1.223 -18.969 1.00 85.88 70 ARG A N 1
ATOM 527 C CA . ARG A 1 70 ? 17.916 0.060 -19.025 1.00 85.88 70 ARG A CA 1
ATOM 528 C C . ARG A 1 70 ? 18.911 0.151 -20.183 1.00 85.88 70 ARG A C 1
ATOM 530 O O . ARG A 1 70 ? 20.093 -0.102 -19.970 1.00 85.88 70 ARG A O 1
ATOM 537 N N . GLU A 1 71 ? 18.463 0.558 -21.368 1.00 89.44 71 GLU A N 1
ATOM 538 C CA . GLU A 1 71 ? 19.345 0.769 -22.527 1.00 89.44 71 GLU A CA 1
ATOM 539 C C . GLU A 1 71 ? 20.338 1.917 -22.310 1.00 89.44 71 GLU A C 1
ATOM 541 O O . GLU A 1 71 ? 21.487 1.831 -22.737 1.00 89.44 71 GLU A O 1
ATOM 546 N N . ALA A 1 72 ? 19.934 2.954 -21.575 1.00 91.31 72 ALA A N 1
ATOM 547 C CA . ALA A 1 72 ? 20.796 4.074 -21.202 1.00 91.31 72 ALA A CA 1
ATOM 548 C C . ALA A 1 72 ? 21.834 3.733 -20.112 1.00 91.31 72 ALA A C 1
ATOM 550 O O . ALA A 1 72 ? 22.610 4.603 -19.713 1.00 91.31 72 ALA A O 1
ATOM 551 N N . GLY A 1 73 ? 21.856 2.495 -19.603 1.00 90.38 73 GLY A N 1
ATOM 552 C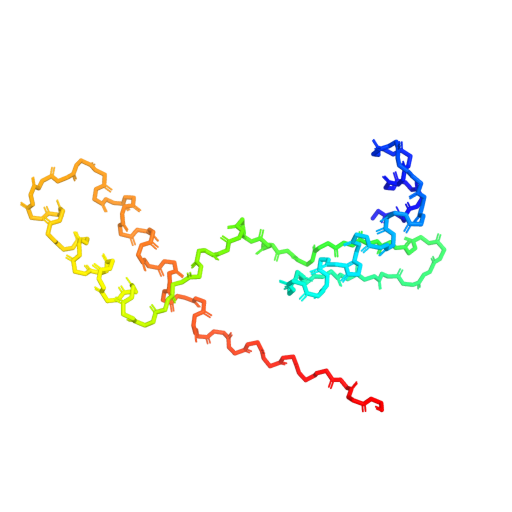 CA . GLY A 1 73 ? 22.786 2.075 -18.554 1.00 90.38 73 GLY A CA 1
ATOM 553 C C . GLY A 1 73 ? 22.427 2.608 -17.166 1.00 90.38 73 GLY A C 1
ATOM 554 O O . GLY A 1 73 ? 23.317 2.858 -16.352 1.00 90.38 73 GLY A O 1
ATOM 555 N N . TYR A 1 74 ? 21.136 2.803 -16.878 1.00 90.44 74 TYR A N 1
ATOM 556 C CA . TYR A 1 74 ? 20.681 3.274 -15.572 1.00 90.44 74 TYR A CA 1
ATOM 557 C C . TYR A 1 74 ? 21.145 2.330 -14.440 1.00 90.44 74 TYR A C 1
ATOM 559 O O . TYR A 1 74 ? 20.838 1.133 -14.473 1.00 90.44 74 TYR A O 1
ATOM 567 N N . PRO A 1 75 ? 21.845 2.844 -13.409 1.00 87.75 75 PRO A N 1
ATOM 568 C CA . PRO A 1 75 ? 22.529 2.020 -12.408 1.00 87.75 75 PRO A CA 1
ATOM 569 C C . PRO A 1 75 ? 21.590 1.200 -11.513 1.00 87.75 75 PRO A C 1
ATOM 571 O O . PRO A 1 75 ? 22.021 0.215 -10.918 1.00 87.75 75 PRO A O 1
ATOM 574 N N . PHE A 1 76 ? 20.307 1.567 -11.424 1.00 88.81 76 PHE A N 1
ATOM 575 C CA . PHE A 1 76 ? 19.314 0.876 -10.595 1.00 88.81 76 PHE A CA 1
ATOM 576 C C . PHE A 1 76 ? 18.299 0.071 -11.418 1.00 88.81 76 PHE A C 1
ATOM 578 O O . PHE A 1 76 ? 17.150 -0.090 -11.004 1.00 88.81 76 PHE A O 1
ATOM 585 N N . SER A 1 77 ? 18.710 -0.461 -12.571 1.00 85.38 77 SER A N 1
ATOM 586 C CA . SER A 1 77 ? 17.863 -1.274 -13.458 1.00 85.38 77 SER A CA 1
ATOM 587 C C . SER A 1 77 ? 17.149 -2.426 -12.733 1.00 85.38 77 SER A C 1
ATOM 589 O O . SER A 1 77 ? 15.948 -2.607 -12.905 1.00 85.38 77 SER A O 1
ATOM 591 N N . ALA A 1 78 ? 17.830 -3.133 -11.827 1.00 84.19 78 ALA A N 1
ATOM 592 C CA . ALA A 1 78 ? 17.228 -4.218 -11.045 1.00 84.19 78 ALA A CA 1
ATOM 593 C C . ALA A 1 78 ? 16.145 -3.743 -10.056 1.00 84.19 78 ALA A C 1
ATOM 595 O O . ALA A 1 78 ? 15.181 -4.460 -9.794 1.00 84.19 78 ALA A O 1
ATOM 596 N N . ALA A 1 79 ? 16.301 -2.553 -9.464 1.00 86.31 79 ALA A N 1
ATOM 597 C CA . ALA A 1 79 ? 15.277 -1.976 -8.591 1.00 86.31 79 ALA A CA 1
ATOM 598 C C . ALA A 1 79 ? 14.074 -1.482 -9.406 1.00 86.31 79 ALA A C 1
ATOM 600 O O . ALA A 1 79 ? 12.932 -1.695 -9.004 1.00 86.31 79 ALA A O 1
ATOM 601 N N . LEU A 1 80 ? 14.343 -0.900 -10.575 1.00 85.38 80 LEU A N 1
ATOM 602 C CA . LEU A 1 80 ? 13.334 -0.453 -11.527 1.00 85.38 80 LEU A CA 1
ATOM 603 C C . LEU A 1 80 ? 12.474 -1.618 -12.042 1.00 85.38 80 LEU A C 1
ATOM 605 O O . LEU A 1 80 ? 11.255 -1.499 -12.079 1.00 85.38 80 LEU A O 1
ATOM 609 N N . GLU A 1 81 ? 13.073 -2.771 -12.350 1.00 82.31 81 GLU A N 1
ATOM 610 C CA . GLU A 1 81 ? 12.333 -3.972 -12.767 1.00 82.31 81 GLU A CA 1
ATOM 611 C C . GLU A 1 81 ? 11.406 -4.504 -11.670 1.00 82.31 81 GLU A C 1
ATOM 613 O O . GLU A 1 81 ? 10.261 -4.849 -11.954 1.00 82.31 81 GLU A O 1
ATOM 618 N N . ARG A 1 82 ? 11.851 -4.513 -10.405 1.00 82.06 82 ARG A N 1
ATOM 619 C CA . ARG A 1 82 ? 10.983 -4.895 -9.277 1.00 82.06 82 ARG A CA 1
ATOM 620 C C . ARG A 1 82 ? 9.819 -3.925 -9.099 1.00 82.06 82 ARG A C 1
ATOM 622 O O . ARG A 1 82 ? 8.701 -4.370 -8.855 1.00 82.06 82 ARG A O 1
ATOM 629 N N . ALA A 1 83 ? 10.076 -2.625 -9.244 1.00 80.19 83 ALA A N 1
ATOM 630 C CA . ALA A 1 83 ? 9.031 -1.611 -9.174 1.00 80.19 83 ALA A CA 1
ATOM 631 C C . ALA A 1 83 ? 7.985 -1.837 -10.275 1.00 80.19 83 ALA A C 1
ATOM 633 O O . ALA A 1 83 ? 6.802 -1.921 -9.969 1.00 80.19 83 ALA A O 1
ATOM 634 N N . VAL A 1 84 ? 8.412 -2.035 -11.527 1.00 80.12 84 VAL A N 1
ATOM 635 C CA . VAL A 1 84 ? 7.512 -2.288 -12.666 1.00 80.12 84 VAL A CA 1
ATOM 636 C C . VAL A 1 84 ? 6.753 -3.620 -12.527 1.00 80.12 84 VAL A C 1
ATOM 638 O O . VAL A 1 84 ? 5.574 -3.695 -12.868 1.00 80.12 84 VAL A O 1
ATOM 641 N N . ALA A 1 85 ? 7.390 -4.665 -11.988 1.00 72.94 85 ALA A N 1
ATOM 642 C CA . ALA A 1 85 ? 6.778 -5.982 -11.792 1.00 72.94 85 ALA A CA 1
ATOM 643 C C . ALA A 1 85 ? 5.689 -5.999 -10.704 1.00 72.94 85 ALA A C 1
ATOM 645 O O . ALA A 1 85 ? 4.719 -6.749 -10.825 1.00 72.94 85 ALA A O 1
ATOM 646 N N . CYS A 1 86 ? 5.809 -5.154 -9.674 1.00 64.31 86 CYS A N 1
ATOM 647 C CA . CYS A 1 86 ? 4.803 -5.022 -8.617 1.00 64.31 86 CYS A CA 1
ATOM 648 C C . CYS A 1 86 ? 3.412 -4.664 -9.186 1.00 64.31 86 CYS A C 1
ATOM 650 O O . CYS A 1 86 ? 2.398 -5.202 -8.740 1.00 64.31 86 CYS A O 1
ATOM 652 N N . TYR A 1 87 ? 3.358 -3.865 -10.260 1.00 59.56 87 TYR A N 1
ATOM 653 C CA . TYR A 1 87 ? 2.100 -3.488 -10.921 1.00 59.56 87 TYR A CA 1
ATOM 654 C C . TYR A 1 87 ? 1.402 -4.649 -11.647 1.00 59.56 87 TYR A C 1
ATOM 656 O O . TYR A 1 87 ? 0.197 -4.589 -11.874 1.00 59.56 87 TYR A O 1
ATOM 664 N N . GLY A 1 88 ? 2.128 -5.714 -12.010 1.00 50.56 88 GLY A N 1
ATOM 665 C CA . GLY A 1 88 ? 1.561 -6.875 -12.707 1.00 50.56 88 GLY A CA 1
ATOM 666 C C . GLY A 1 88 ? 0.931 -7.918 -11.780 1.00 50.56 88 GLY A C 1
ATOM 667 O O . GLY A 1 88 ? 0.034 -8.647 -12.196 1.00 50.56 88 GLY A O 1
ATOM 668 N N . VAL A 1 89 ? 1.373 -7.990 -10.521 1.00 50.50 89 VAL A N 1
ATOM 669 C CA . VAL A 1 89 ? 0.944 -9.041 -9.580 1.00 50.50 89 VAL A CA 1
ATOM 670 C C . VAL A 1 89 ? -0.356 -8.665 -8.856 1.00 50.50 89 VAL A C 1
ATOM 672 O O . VAL A 1 89 ? -1.166 -9.545 -8.567 1.00 50.50 89 VAL A O 1
ATOM 675 N N . CYS A 1 90 ? -0.631 -7.373 -8.655 1.00 47.56 90 CYS A N 1
ATOM 676 C CA . CYS A 1 90 ? -1.862 -6.924 -7.989 1.00 47.56 90 CYS A CA 1
ATOM 677 C C . CYS A 1 90 ? -3.102 -6.898 -8.904 1.00 47.56 90 CYS A C 1
ATOM 679 O O . CYS A 1 90 ? -4.219 -6.983 -8.404 1.00 47.56 90 CYS A O 1
ATOM 681 N N . ALA A 1 91 ? -2.940 -6.846 -10.232 1.00 46.00 91 ALA A N 1
ATOM 682 C CA . ALA A 1 91 ? -4.069 -6.881 -11.173 1.00 46.00 91 ALA A CA 1
ATOM 683 C C . ALA A 1 91 ? -4.687 -8.290 -11.342 1.00 46.00 91 ALA A C 1
ATOM 685 O O . ALA A 1 91 ? -5.768 -8.426 -11.914 1.00 46.00 91 ALA A O 1
ATOM 686 N N . GLY A 1 92 ? -4.007 -9.341 -10.859 1.00 37.56 92 GLY A N 1
ATOM 687 C CA . GLY A 1 92 ? -4.412 -10.744 -11.018 1.00 37.56 92 GLY A CA 1
ATOM 688 C C . GLY A 1 92 ? -5.105 -11.380 -9.807 1.00 37.56 92 GLY A C 1
ATOM 689 O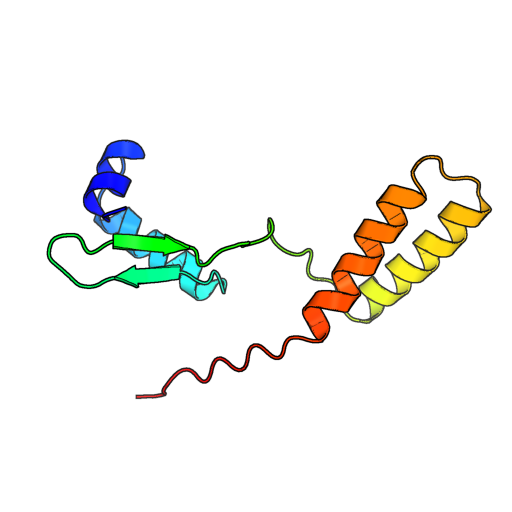 O . GLY A 1 92 ? -5.639 -12.481 -9.930 1.00 37.56 92 GLY A O 1
ATOM 690 N N . GLN A 1 93 ? -5.135 -10.719 -8.646 1.00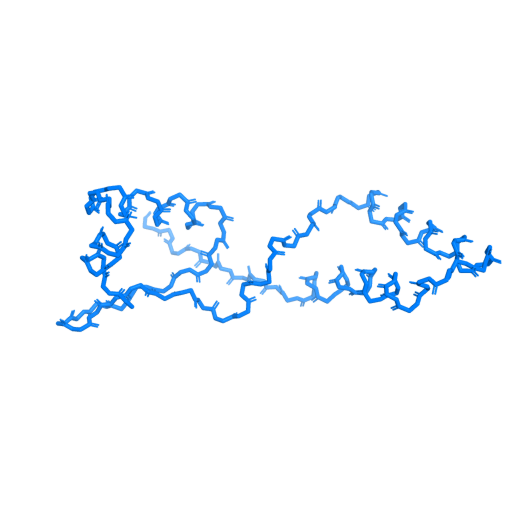 41.78 93 GLN A N 1
ATOM 691 C CA . GLN A 1 93 ? -5.954 -11.156 -7.515 1.00 41.78 93 GLN A CA 1
ATOM 692 C C . GLN A 1 93 ? -7.250 -10.365 -7.528 1.00 41.78 93 GLN A C 1
ATOM 694 O O . GLN A 1 93 ? -7.331 -9.240 -7.045 1.00 41.78 93 GLN A O 1
ATOM 699 N N . GLY A 1 94 ? -8.272 -10.978 -8.127 1.00 39.00 94 GLY A N 1
ATOM 700 C CA . GLY A 1 94 ? -9.643 -10.523 -8.002 1.00 39.00 94 GLY A CA 1
ATOM 701 C C . GLY A 1 94 ? -10.010 -10.419 -6.527 1.00 39.00 94 GLY A C 1
ATOM 702 O O . GLY A 1 94 ? -10.385 -11.408 -5.902 1.00 39.00 94 GLY A O 1
ATOM 703 N N . PHE A 1 95 ? -9.933 -9.212 -5.977 1.00 42.22 95 PHE A N 1
ATOM 704 C CA . PHE A 1 95 ? -10.562 -8.877 -4.712 1.00 42.22 95 PHE A CA 1
ATOM 705 C C . PHE A 1 95 ? -12.064 -8.746 -4.954 1.00 42.22 95 PHE A C 1
ATOM 707 O O . PHE A 1 95 ? -12.640 -7.662 -5.010 1.00 42.22 95 PHE A O 1
ATOM 714 N N . GLY A 1 96 ? -12.701 -9.903 -5.132 1.00 37.69 96 GLY A N 1
ATOM 715 C CA . GLY A 1 96 ? -14.136 -10.064 -5.000 1.00 37.69 96 GLY A CA 1
ATOM 716 C C . GLY A 1 96 ? -14.530 -9.870 -3.541 1.00 37.69 96 GLY A C 1
ATOM 717 O O . GLY A 1 96 ? -14.834 -10.836 -2.851 1.00 37.69 96 GLY A O 1
ATOM 718 N N . TYR A 1 97 ? -14.544 -8.626 -3.067 1.00 44.41 97 TYR A N 1
ATOM 719 C CA . TYR A 1 97 ? -15.285 -8.280 -1.862 1.00 44.41 97 TYR A CA 1
ATOM 720 C C . TYR A 1 97 ? -16.701 -7.898 -2.271 1.00 44.41 97 TYR A C 1
ATOM 722 O O . TYR A 1 97 ? -17.045 -6.736 -2.480 1.00 44.41 97 TYR A O 1
ATOM 730 N N . GLY A 1 98 ? -17.531 -8.935 -2.395 1.00 34.38 98 GLY A N 1
ATOM 731 C CA . GLY A 1 98 ? -18.968 -8.791 -2.248 1.00 34.38 98 GLY A CA 1
ATOM 732 C C . GLY A 1 98 ? -19.247 -8.242 -0.855 1.00 34.38 98 GLY A C 1
ATOM 733 O O . GLY A 1 98 ? -19.230 -8.977 0.128 1.00 34.38 98 GLY A O 1
ATOM 734 N N . VAL A 1 99 ? -19.475 -6.935 -0.774 1.00 41.75 99 VAL A N 1
ATOM 735 C CA . VAL A 1 99 ? -20.091 -6.313 0.394 1.00 41.75 99 VAL A CA 1
ATOM 736 C C . VAL A 1 99 ? -21.513 -6.879 0.471 1.00 41.75 99 VAL A C 1
ATOM 738 O O . VAL A 1 99 ? -22.259 -6.714 -0.502 1.00 41.75 99 VAL A O 1
ATOM 741 N N . PRO A 1 100 ? -21.924 -7.570 1.550 1.00 32.69 100 PRO A N 1
ATOM 742 C CA . PRO A 1 100 ? -23.326 -7.917 1.713 1.00 32.69 100 PRO A CA 1
ATOM 743 C C . PRO A 1 100 ? -24.111 -6.606 1.791 1.00 32.69 100 PRO A C 1
ATOM 745 O O . PRO A 1 100 ? -23.963 -5.832 2.737 1.00 32.69 100 PRO A O 1
ATOM 748 N N . ARG A 1 101 ? -24.904 -6.325 0.751 1.00 37.03 101 ARG A N 1
ATOM 749 C CA . ARG A 1 101 ? -25.905 -5.261 0.806 1.00 37.03 101 ARG A CA 1
ATOM 750 C C . ARG A 1 101 ? -26.993 -5.738 1.760 1.00 37.03 101 ARG A C 1
ATOM 752 O O . ARG A 1 101 ? -27.646 -6.741 1.474 1.00 37.03 101 ARG A O 1
ATOM 759 N N . VAL A 1 102 ? -27.122 -5.051 2.889 1.00 45.03 102 VAL A N 1
ATOM 760 C CA . VAL A 1 102 ? -28.368 -5.020 3.665 1.00 45.03 102 VAL A CA 1
ATOM 761 C C . VAL A 1 102 ? -29.387 -4.134 2.965 1.00 45.03 102 VAL A C 1
ATOM 763 O O . VAL A 1 102 ? -28.959 -3.154 2.307 1.00 45.03 102 VAL A O 1
#

Foldseek 3Di:
DALVVVCVVVVHDSVVSVVVVVVCVVVVFQWDWADDPPTHIDGDPDPPDPLPDDDPVRLVVLVVVLVVCVVVVPVPNVVSVVNNVVVVPVVPDPPPPPDPDD

pLDDT: mean 74.23, std 17.0, range [32.69, 94.06]

Sequence (102 aa):
MTARQLADELEIHIRTVYRCIDSLCASGVPITADSGPNGGYRILGDFMESPLLFDADEQKALVHASIFAREAGYPFSAALERAVACYGVCAGQGFGYGVPRV